Protein AF-A0A3G8JUG0-F1 (afdb_monomer)

Organism: NCBI:txid2420509

Foldseek 3Di:
DDDDPCCPPPPRDDADEQDFDPDPLRFGNHDDDPVCVVPDDSSCGHPVNVVVVCVVPPDPCPCVPVDDDDCVVVVVVCVVVVPDDDDDDPDDDPPPDPPDPDPPPDDDDDDDD

Secondary structure (DSSP, 8-state):
----GGGGSTT---PPTTPBPSSTT-BB-----GGGTTT--GGG-BTTTHHHHHHHH--TTTTTTS-PPP-HHHHHHHHHTT------PPP----------------------

Sequence (113 aa):
MFVDYNQNTRDHTMASAYSVRGNPRGTVSAPIRWSEIDDVGPDDFTIATMPARFADLGDLHAEIDDVAYRLDTLLEWADREDIEVEDEEPASRDTSGEDVVDLDAAEVTDTGR

Mean predicted aligned error: 11.42 Å

Solvent-accessible surface area (backbone atoms only — not comparable to full-atom values): 8002 Å² total; per-residue (Å²): 140,81,87,74,70,69,64,78,45,87,95,53,90,73,87,53,80,70,36,72,42,101,50,100,73,31,33,31,43,65,84,77,58,84,90,44,64,92,80,62,60,72,85,71,28,17,74,83,47,43,63,61,53,38,72,75,67,49,69,88,61,76,63,62,81,77,62,88,82,82,60,63,70,61,50,56,50,39,64,74,68,66,66,80,78,83,84,74,77,76,78,80,78,79,87,85,70,85,79,75,80,76,83,81,85,72,83,83,80,86,78,87,132

Structure (mmCIF, N/CA/C/O backbone):
data_AF-A0A3G8JUG0-F1
#
_entry.id   AF-A0A3G8JUG0-F1
#
loop_
_atom_site.group_PDB
_atom_site.id
_atom_site.type_symbol
_atom_site.label_atom_id
_atom_site.label_alt_id
_atom_site.label_comp_id
_atom_site.label_asym_id
_atom_site.label_entity_id
_atom_site.label_seq_id
_atom_site.pdbx_PDB_ins_code
_atom_site.Cartn_x
_atom_site.Cartn_y
_atom_site.Cartn_z
_atom_site.occupancy
_atom_site.B_iso_or_equiv
_atom_site.auth_seq_id
_atom_site.auth_comp_id
_atom_site.auth_asym_id
_atom_site.auth_atom_id
_atom_site.pdbx_PDB_model_num
ATOM 1 N N . MET A 1 1 ? -3.984 15.546 -8.883 1.00 83.44 1 MET A N 1
ATOM 2 C CA . MET A 1 1 ? -3.355 14.236 -8.626 1.00 83.44 1 MET A CA 1
ATOM 3 C C . MET A 1 1 ? -1.978 14.283 -9.265 1.00 83.44 1 MET A C 1
ATOM 5 O O . MET A 1 1 ? -1.907 14.711 -10.408 1.00 83.44 1 MET A O 1
ATOM 9 N N . PHE A 1 2 ? -0.919 13.968 -8.520 1.00 90.75 2 PHE A N 1
ATOM 10 C CA . PHE A 1 2 ? 0.459 13.910 -9.023 1.00 90.75 2 PHE A CA 1
ATOM 11 C C . PHE A 1 2 ? 0.920 12.455 -8.960 1.00 90.75 2 PHE A C 1
ATOM 13 O O . PHE A 1 2 ? 0.643 11.783 -7.967 1.00 90.75 2 PHE A O 1
ATOM 20 N N . VAL A 1 3 ? 1.565 11.979 -10.021 1.00 91.44 3 VAL A N 1
ATOM 21 C CA . VAL A 1 3 ? 2.189 10.655 -10.061 1.00 91.44 3 VAL A CA 1
ATOM 22 C C . VAL A 1 3 ? 3.674 10.871 -9.803 1.00 91.44 3 VAL A C 1
ATOM 24 O O . VAL A 1 3 ? 4.371 11.422 -10.651 1.00 91.44 3 VAL A O 1
ATOM 27 N N . ASP A 1 4 ? 4.125 10.502 -8.608 1.00 90.75 4 ASP A N 1
ATOM 28 C CA . ASP A 1 4 ? 5.494 10.742 -8.154 1.00 90.75 4 ASP A CA 1
ATOM 29 C C . ASP A 1 4 ? 6.422 9.599 -8.585 1.00 90.75 4 ASP A C 1
ATOM 31 O O . ASP A 1 4 ? 6.557 8.594 -7.887 1.00 90.75 4 ASP A O 1
ATOM 35 N N . TYR A 1 5 ? 7.036 9.733 -9.763 1.00 88.81 5 TYR A N 1
ATOM 36 C CA . TYR A 1 5 ? 7.964 8.731 -10.298 1.00 88.81 5 TYR A CA 1
ATOM 37 C C . TYR A 1 5 ? 9.317 8.716 -9.568 1.00 88.81 5 TYR A C 1
ATOM 39 O O . TYR A 1 5 ? 9.988 7.681 -9.567 1.00 88.81 5 TYR A O 1
ATOM 47 N N . ASN A 1 6 ? 9.683 9.812 -8.890 1.00 88.06 6 ASN A N 1
ATOM 48 C CA . ASN A 1 6 ? 10.938 9.932 -8.142 1.00 88.06 6 ASN A CA 1
ATOM 49 C C . ASN A 1 6 ? 10.979 9.016 -6.910 1.00 88.06 6 ASN A C 1
ATOM 51 O O . ASN A 1 6 ? 12.049 8.773 -6.364 1.00 88.06 6 ASN A O 1
ATOM 55 N N . GLN A 1 7 ? 9.847 8.438 -6.492 1.00 90.31 7 GLN A N 1
ATOM 56 C CA . GLN A 1 7 ? 9.818 7.425 -5.429 1.00 90.31 7 GLN A CA 1
ATOM 57 C C . GLN A 1 7 ? 10.584 6.138 -5.782 1.00 90.31 7 GLN A C 1
ATOM 59 O O . GLN A 1 7 ? 10.904 5.365 -4.883 1.00 90.31 7 GLN A O 1
ATOM 64 N N . ASN A 1 8 ? 10.896 5.905 -7.063 1.00 91.25 8 ASN A N 1
ATOM 65 C CA . ASN A 1 8 ? 11.717 4.769 -7.492 1.00 91.25 8 ASN A CA 1
ATOM 66 C C . ASN A 1 8 ? 13.232 5.036 -7.396 1.00 91.25 8 ASN A C 1
ATO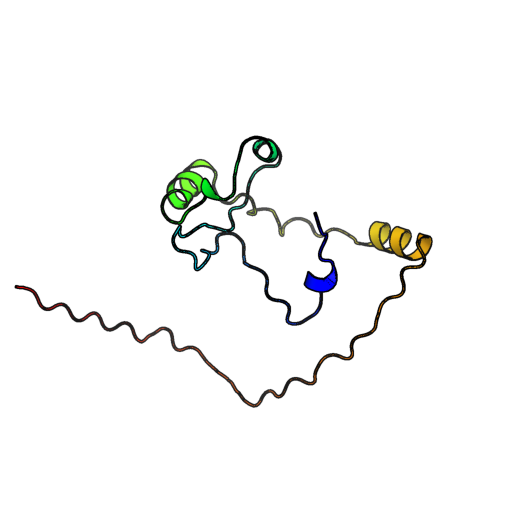M 68 O O . ASN A 1 8 ? 14.023 4.114 -7.604 1.00 91.25 8 ASN A O 1
ATOM 72 N N . THR A 1 9 ? 13.647 6.267 -7.085 1.00 88.00 9 THR A N 1
ATOM 73 C CA . THR A 1 9 ? 15.058 6.620 -6.896 1.00 88.00 9 THR A CA 1
ATOM 74 C C . THR A 1 9 ? 15.579 6.075 -5.565 1.00 88.00 9 THR A C 1
ATOM 76 O O . THR A 1 9 ? 14.836 5.805 -4.617 1.00 88.00 9 THR A O 1
ATOM 79 N N . ARG A 1 10 ? 16.895 5.872 -5.484 1.00 84.81 10 ARG A N 1
ATOM 80 C CA . ARG A 1 10 ? 17.564 5.375 -4.278 1.00 84.81 10 ARG A CA 1
ATOM 81 C C . ARG A 1 10 ? 17.320 6.300 -3.079 1.00 84.81 10 ARG A C 1
ATOM 83 O O . ARG A 1 10 ? 17.236 7.510 -3.225 1.00 84.81 10 ARG A O 1
ATOM 90 N N . ASP A 1 11 ? 17.266 5.707 -1.887 1.00 86.56 11 ASP A N 1
ATOM 91 C CA . ASP A 1 11 ? 17.149 6.399 -0.594 1.00 86.56 11 ASP A CA 1
ATOM 92 C C . ASP A 1 11 ? 15.840 7.210 -0.407 1.00 86.56 11 ASP A C 1
ATOM 94 O O . ASP A 1 11 ? 15.697 7.964 0.558 1.00 86.56 11 ASP A O 1
ATOM 98 N N . HIS A 1 12 ? 14.828 6.981 -1.256 1.00 80.75 12 HIS A N 1
ATOM 99 C CA . HIS A 1 12 ? 13.463 7.463 -1.034 1.00 80.75 12 HIS A CA 1
ATOM 100 C C . HIS A 1 12 ? 12.704 6.599 -0.012 1.00 80.75 12 HIS A C 1
ATOM 102 O O . HIS A 1 12 ? 12.726 5.368 -0.044 1.00 80.75 12 HIS A O 1
ATOM 108 N N . THR A 1 13 ? 12.012 7.259 0.925 1.00 87.19 13 THR A N 1
ATOM 109 C CA . THR A 1 13 ? 11.248 6.587 1.988 1.00 87.19 13 THR A CA 1
ATOM 110 C C . THR A 1 13 ? 9.837 6.248 1.519 1.00 87.19 13 THR A C 1
ATOM 112 O O . THR A 1 13 ? 9.040 7.144 1.248 1.00 87.19 13 THR A O 1
ATOM 115 N N . MET A 1 14 ? 9.484 4.963 1.550 1.00 90.62 14 MET A N 1
ATOM 116 C CA . MET A 1 14 ? 8.117 4.483 1.338 1.00 90.62 14 MET A CA 1
ATOM 117 C C . MET A 1 14 ? 7.585 3.780 2.588 1.00 90.62 14 MET A C 1
ATOM 119 O O . MET A 1 14 ? 8.301 3.036 3.257 1.00 90.62 14 MET A O 1
ATOM 123 N N . ALA A 1 15 ? 6.310 4.010 2.913 1.00 92.50 15 ALA A N 1
ATOM 124 C CA . ALA A 1 15 ? 5.644 3.283 3.989 1.00 92.50 15 ALA A CA 1
ATOM 125 C C . ALA A 1 15 ? 5.413 1.829 3.557 1.00 92.50 15 ALA A C 1
ATOM 127 O O . ALA A 1 15 ? 4.803 1.585 2.516 1.00 92.50 15 ALA A O 1
ATOM 128 N N . SER A 1 16 ? 5.858 0.868 4.365 1.00 95.25 16 SER A N 1
ATOM 129 C CA . SER A 1 16 ? 5.622 -0.549 4.089 1.00 95.25 16 SER A CA 1
ATOM 130 C C . SER A 1 16 ? 4.143 -0.917 4.247 1.00 95.25 16 SER A C 1
ATOM 132 O O . SER A 1 16 ? 3.391 -0.251 4.971 1.00 95.25 16 SER A O 1
ATOM 134 N N . ALA A 1 17 ? 3.714 -1.987 3.574 1.00 96.19 17 ALA A N 1
ATOM 135 C CA . ALA A 1 17 ? 2.390 -2.562 3.784 1.00 96.19 17 ALA A CA 1
ATOM 136 C C . ALA A 1 17 ? 2.188 -2.904 5.269 1.00 96.19 17 ALA A C 1
ATOM 138 O O . ALA A 1 17 ? 3.115 -3.336 5.953 1.00 96.19 17 ALA A O 1
ATOM 139 N N . TYR A 1 18 ? 0.979 -2.661 5.768 1.00 97.44 18 TYR A N 1
ATOM 140 C CA . TYR A 1 18 ? 0.576 -2.833 7.166 1.00 97.44 18 TYR A CA 1
ATOM 141 C C . TYR A 1 18 ? 1.302 -1.937 8.191 1.00 97.44 18 TYR A C 1
ATOM 143 O O . TYR A 1 18 ? 1.016 -2.028 9.385 1.00 97.44 18 TYR A O 1
ATOM 151 N N . SER A 1 19 ? 2.177 -1.015 7.766 1.00 97.81 19 SER A N 1
ATOM 152 C CA . SER A 1 19 ? 2.801 -0.056 8.687 1.00 97.81 19 SER A CA 1
ATOM 153 C C . SER A 1 19 ? 1.801 0.965 9.234 1.00 97.81 19 SER A C 1
ATOM 155 O O . SER A 1 19 ? 0.939 1.486 8.517 1.00 97.81 19 SER A O 1
ATOM 157 N N . VAL A 1 20 ? 1.942 1.285 10.522 1.00 97.62 20 VAL A N 1
ATOM 158 C CA . VAL A 1 20 ? 1.201 2.371 11.172 1.00 97.62 20 VAL A CA 1
ATOM 159 C C . VAL A 1 20 ? 1.842 3.707 10.803 1.00 97.62 20 VAL A C 1
ATOM 161 O O . VAL A 1 20 ? 3.064 3.854 10.789 1.00 97.62 20 VAL A O 1
ATOM 164 N N . ARG A 1 21 ? 1.017 4.716 10.530 1.00 97.44 21 ARG A N 1
ATOM 165 C CA . ARG A 1 21 ? 1.459 6.087 10.274 1.00 97.44 21 ARG A CA 1
ATOM 166 C C . ARG A 1 21 ? 1.448 6.888 11.571 1.00 97.44 21 ARG A C 1
ATOM 168 O O . ARG A 1 21 ? 0.483 6.838 12.329 1.00 97.44 21 ARG A O 1
ATOM 175 N N . GLY A 1 22 ? 2.504 7.673 11.791 1.00 94.88 22 GLY A N 1
ATOM 176 C CA . GLY A 1 22 ? 2.662 8.560 12.949 1.00 94.88 22 GLY A CA 1
ATOM 177 C C . GLY A 1 22 ? 1.744 9.786 12.906 1.00 94.88 22 GLY A C 1
ATOM 178 O O . GLY A 1 22 ? 2.220 10.915 12.852 1.00 94.88 22 GLY A O 1
ATOM 179 N N . ASN A 1 23 ? 0.429 9.574 12.893 1.00 96.31 23 ASN A N 1
ATOM 180 C CA . ASN A 1 23 ? -0.585 10.622 12.987 1.00 96.31 23 ASN A CA 1
ATOM 181 C C . ASN A 1 23 ? -1.545 10.340 14.162 1.00 96.31 23 ASN A C 1
ATOM 183 O O . ASN A 1 23 ? -1.617 9.200 14.624 1.00 96.31 23 ASN A O 1
ATOM 187 N N . PRO A 1 24 ? -2.314 11.338 14.647 1.00 96.50 24 PRO A N 1
ATOM 188 C CA . PRO A 1 24 ? -3.193 11.170 15.814 1.00 96.50 24 PRO A CA 1
ATOM 189 C C . PRO A 1 24 ? -4.275 10.097 15.661 1.00 96.50 24 PRO A C 1
ATOM 191 O O . PRO A 1 24 ? -4.879 9.683 16.645 1.00 96.50 24 PRO A O 1
ATOM 194 N N . ARG A 1 25 ? -4.551 9.676 14.425 1.00 95.56 25 ARG A N 1
ATOM 195 C CA . ARG A 1 25 ? -5.568 8.675 14.102 1.00 95.56 25 ARG A CA 1
ATOM 196 C C . ARG A 1 25 ? -4.999 7.259 14.055 1.00 95.56 25 ARG A C 1
ATOM 198 O O . ARG A 1 25 ? -5.776 6.312 14.009 1.00 95.56 25 ARG A O 1
ATOM 205 N N . GLY A 1 26 ? -3.671 7.112 14.044 1.00 97.44 26 GLY A N 1
ATOM 206 C CA . GLY A 1 26 ? -2.994 5.824 13.930 1.00 97.44 26 GLY A CA 1
ATOM 207 C C . GLY A 1 26 ? -3.402 5.058 12.673 1.00 97.44 26 GLY A C 1
ATOM 208 O O . GLY A 1 26 ? -3.671 3.859 12.761 1.00 97.44 26 GLY A O 1
ATOM 209 N N . THR A 1 27 ? -3.520 5.742 11.526 1.00 98.50 27 THR A N 1
ATOM 210 C CA . THR A 1 27 ? -3.915 5.092 10.262 1.00 98.50 27 THR A CA 1
ATOM 211 C C . THR A 1 27 ? -2.880 4.059 9.824 1.00 98.50 27 THR A C 1
ATOM 213 O O . THR A 1 27 ? -1.690 4.228 10.091 1.00 98.50 27 THR A O 1
ATOM 216 N N . VAL A 1 28 ? -3.304 3.038 9.088 1.00 98.56 28 VAL A N 1
ATOM 217 C CA . VAL A 1 28 ? -2.441 1.958 8.591 1.00 98.56 28 VAL A CA 1
ATOM 218 C C . VAL A 1 28 ? -2.327 2.029 7.068 1.00 98.56 28 VAL A C 1
ATOM 220 O O . VAL A 1 28 ? -3.310 2.301 6.386 1.00 98.56 28 VAL A O 1
ATOM 223 N N . SER A 1 29 ? -1.134 1.764 6.528 1.00 97.94 29 SER A N 1
ATOM 224 C CA . SER A 1 29 ? -0.915 1.531 5.093 1.00 97.94 29 SER A CA 1
ATOM 225 C C . SER A 1 29 ? -1.505 0.169 4.703 1.00 97.94 29 SER A C 1
ATOM 227 O O . SER A 1 29 ? -0.793 -0.831 4.634 1.00 97.94 29 SER A O 1
ATOM 229 N N . ALA A 1 30 ? -2.831 0.094 4.588 1.00 97.94 30 ALA A N 1
ATOM 230 C CA . ALA A 1 30 ? -3.555 -1.164 4.457 1.00 97.94 30 ALA A CA 1
ATOM 231 C C . ALA A 1 30 ? -3.684 -1.609 2.991 1.00 97.94 30 ALA A C 1
ATOM 233 O O . ALA A 1 30 ? -4.257 -0.872 2.186 1.00 97.94 30 ALA A O 1
ATOM 234 N N . PRO A 1 31 ? -3.228 -2.825 2.640 1.00 97.75 31 PRO A N 1
ATOM 235 C CA . PRO A 1 31 ? -3.609 -3.466 1.389 1.00 97.75 31 PRO A CA 1
ATOM 236 C C . PRO A 1 31 ? -5.129 -3.648 1.285 1.00 97.75 31 PRO A C 1
ATOM 238 O O . PRO A 1 31 ? -5.812 -3.986 2.261 1.00 97.75 31 PRO A O 1
ATOM 241 N N . ILE A 1 32 ? -5.653 -3.451 0.077 1.00 97.88 32 ILE A N 1
ATOM 242 C CA . ILE A 1 32 ? -7.072 -3.609 -0.256 1.00 97.88 32 ILE A CA 1
ATOM 243 C C . ILE A 1 32 ? -7.229 -4.420 -1.540 1.00 97.88 32 ILE A C 1
ATOM 245 O O . ILE A 1 32 ? -6.312 -4.510 -2.356 1.00 97.88 32 ILE A O 1
ATOM 249 N N . ARG A 1 33 ? -8.410 -4.999 -1.739 1.00 97.38 33 ARG A N 1
ATOM 250 C CA . ARG A 1 33 ? -8.793 -5.614 -3.010 1.00 97.38 33 ARG A CA 1
ATOM 251 C C . ARG A 1 33 ? -9.142 -4.526 -4.019 1.00 97.38 33 ARG A C 1
ATOM 253 O O . ARG A 1 33 ? -9.722 -3.504 -3.666 1.00 97.38 33 ARG A O 1
ATOM 260 N N . TRP A 1 34 ? -8.912 -4.806 -5.300 1.00 97.12 34 TRP A N 1
ATOM 261 C CA . TRP A 1 34 ? -9.331 -3.927 -6.400 1.00 97.12 34 TRP A CA 1
ATOM 262 C C . TRP A 1 34 ? -10.824 -3.578 -6.363 1.00 97.12 34 TRP A C 1
ATOM 264 O O . TRP A 1 34 ? -11.200 -2.462 -6.700 1.00 97.12 34 TRP A O 1
ATOM 274 N N . SER A 1 35 ? -11.669 -4.508 -5.913 1.00 97.94 35 SER A N 1
ATOM 275 C CA . SER A 1 35 ? -13.115 -4.299 -5.795 1.00 97.94 35 SER A CA 1
ATOM 276 C C . SER A 1 35 ? -13.529 -3.329 -4.685 1.00 97.94 35 SER A C 1
ATOM 278 O O . SER A 1 35 ? -14.695 -2.975 -4.635 1.00 97.94 35 SER A O 1
ATOM 280 N N . GLU A 1 36 ? -12.629 -2.963 -3.769 1.00 97.62 36 GLU A N 1
ATOM 281 C CA . GLU A 1 36 ? -12.934 -2.082 -2.631 1.00 97.62 36 GLU A CA 1
ATOM 282 C C . GLU A 1 36 ? -12.617 -0.605 -2.926 1.00 97.62 36 GLU A C 1
ATOM 284 O O . GLU A 1 36 ? -12.975 0.255 -2.130 1.00 97.62 36 GLU A O 1
ATOM 289 N N . ILE A 1 37 ? -11.946 -0.296 -4.046 1.00 96.69 37 ILE A N 1
ATOM 290 C CA . ILE A 1 37 ? -11.371 1.035 -4.325 1.00 96.69 37 ILE A CA 1
ATOM 291 C C . ILE A 1 37 ? -12.397 2.168 -4.255 1.00 96.69 37 ILE A C 1
ATOM 293 O O . ILE A 1 37 ? -12.079 3.230 -3.725 1.00 96.69 37 ILE A O 1
ATOM 297 N N . ASP A 1 38 ? -13.602 1.954 -4.777 1.00 97.94 38 ASP A N 1
ATOM 298 C CA . ASP A 1 38 ? -14.631 2.997 -4.838 1.00 97.94 38 ASP A CA 1
ATOM 299 C C . ASP A 1 38 ? -15.349 3.211 -3.491 1.00 97.94 38 ASP A C 1
ATOM 301 O O . ASP A 1 38 ? -16.029 4.223 -3.308 1.00 97.94 38 ASP A O 1
ATOM 305 N N . ASP A 1 39 ? -15.189 2.278 -2.548 1.00 97.88 39 ASP A N 1
ATOM 306 C CA . ASP A 1 39 ? -15.989 2.197 -1.324 1.00 97.88 39 ASP A CA 1
ATOM 307 C C . ASP A 1 39 ? -15.218 2.579 -0.052 1.00 97.88 39 ASP A C 1
ATOM 309 O O . ASP A 1 39 ? -15.841 2.867 0.972 1.00 97.88 39 ASP A O 1
ATOM 313 N N . VAL A 1 40 ? -13.880 2.570 -0.085 1.00 97.69 40 VAL A N 1
ATOM 314 C CA . VAL A 1 40 ? -13.043 2.738 1.115 1.00 97.69 40 VAL A CA 1
ATOM 315 C C . VAL A 1 40 ? -12.267 4.050 1.127 1.00 97.69 40 VAL A C 1
ATOM 317 O O . VAL A 1 40 ? -11.797 4.549 0.104 1.00 97.69 40 VAL A O 1
ATOM 320 N N . GLY A 1 41 ? -12.075 4.592 2.326 1.00 97.19 41 GLY A N 1
ATOM 321 C CA . GLY A 1 41 ? -11.189 5.713 2.600 1.00 97.19 41 GLY A CA 1
ATOM 322 C C . GLY A 1 41 ? -9.990 5.306 3.467 1.00 97.19 41 GLY A C 1
ATOM 323 O O . GLY A 1 41 ? -10.058 4.333 4.218 1.00 97.19 41 GLY A O 1
ATOM 324 N N . PRO A 1 42 ? -8.889 6.084 3.460 1.00 95.38 42 PRO A N 1
ATOM 325 C CA . PRO A 1 42 ? -7.727 5.822 4.324 1.00 95.38 42 PRO A CA 1
ATOM 326 C C . PRO A 1 42 ? -8.067 5.750 5.821 1.00 95.38 42 PRO A C 1
ATOM 328 O O . PRO A 1 42 ? -7.380 5.104 6.606 1.00 95.38 42 PRO A O 1
ATOM 331 N N . ASP A 1 43 ? -9.137 6.435 6.204 1.00 96.62 43 ASP A N 1
ATOM 332 C CA . ASP A 1 43 ? -9.617 6.579 7.570 1.00 96.62 43 ASP A CA 1
ATOM 333 C C . ASP A 1 43 ? -10.299 5.330 8.137 1.00 96.62 43 ASP A C 1
ATOM 335 O O . ASP A 1 43 ? -10.436 5.219 9.358 1.00 96.62 43 ASP A O 1
ATOM 339 N N . ASP A 1 44 ? -10.690 4.397 7.270 1.00 97.88 44 ASP A N 1
ATOM 340 C CA . ASP A 1 44 ? -11.284 3.116 7.658 1.00 97.88 44 ASP A CA 1
ATOM 341 C C . ASP A 1 44 ? -10.222 2.152 8.217 1.00 97.88 44 ASP A C 1
ATOM 343 O O . ASP A 1 44 ? -10.526 1.200 8.947 1.00 97.88 44 ASP A O 1
ATOM 347 N N . PHE A 1 45 ? -8.947 2.425 7.925 1.00 98.38 45 PHE A N 1
ATOM 348 C CA . PHE A 1 45 ? -7.815 1.574 8.265 1.00 98.38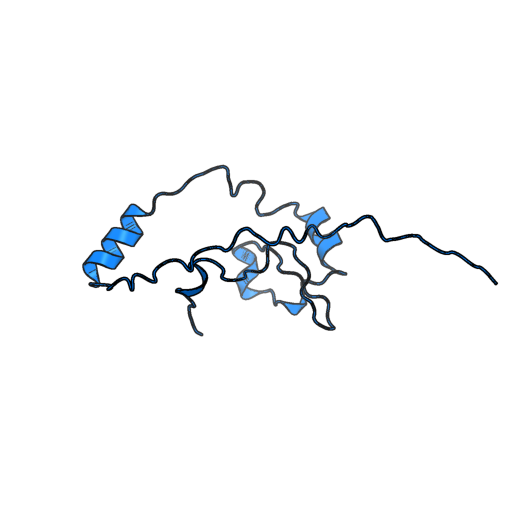 45 PHE A CA 1
ATOM 349 C C . PHE A 1 45 ? -6.955 2.219 9.346 1.00 98.38 45 PHE A C 1
ATOM 351 O O . PHE A 1 45 ? -6.164 3.129 9.103 1.00 98.38 45 PHE A O 1
ATOM 358 N N . THR A 1 46 ? -7.086 1.715 10.568 1.00 98.56 46 THR A N 1
ATOM 359 C CA . THR A 1 46 ? -6.366 2.198 11.748 1.00 98.56 46 THR A CA 1
ATOM 360 C C . THR A 1 46 ? -5.798 1.030 12.536 1.00 98.56 46 THR A C 1
ATOM 362 O O . THR A 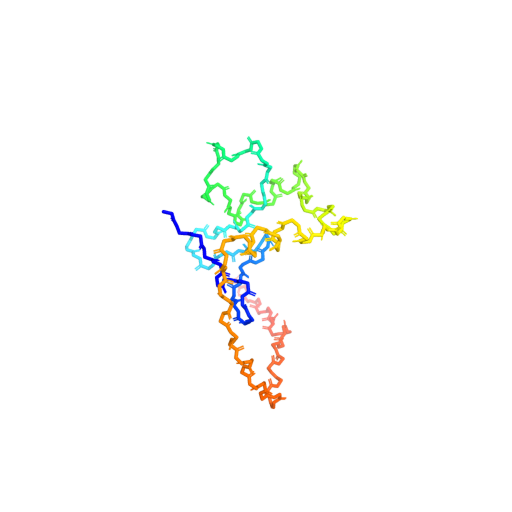1 46 ? -6.222 -0.113 12.364 1.00 98.56 46 THR A O 1
ATOM 365 N N . ILE A 1 47 ? -4.883 1.313 13.463 1.00 98.06 47 ILE A N 1
ATOM 366 C CA . ILE A 1 47 ? -4.357 0.308 14.395 1.00 98.06 47 ILE A CA 1
ATOM 367 C C . ILE A 1 47 ? -5.472 -0.439 15.155 1.00 98.06 47 ILE A C 1
ATOM 369 O O . ILE A 1 47 ? -5.298 -1.599 15.515 1.00 98.06 47 ILE A O 1
ATOM 373 N N .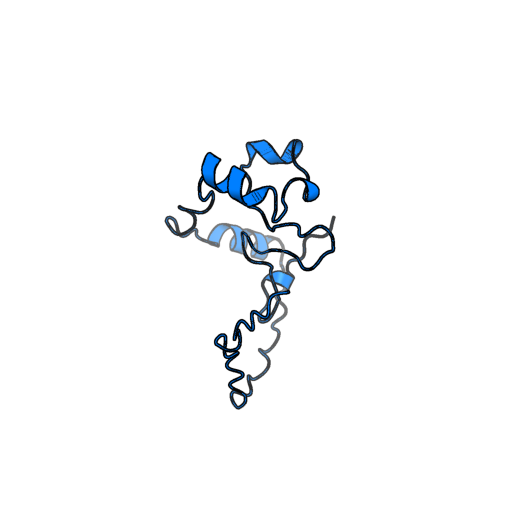 ALA A 1 48 ? -6.634 0.195 15.357 1.00 98.25 48 ALA A N 1
ATOM 374 C CA . ALA A 1 48 ? -7.783 -0.410 16.024 1.00 98.25 48 ALA A CA 1
ATOM 375 C C . ALA A 1 48 ? -8.630 -1.308 15.102 1.00 98.25 48 ALA A C 1
ATOM 377 O O . ALA A 1 48 ? -9.207 -2.284 15.575 1.00 98.25 48 ALA A O 1
ATOM 378 N N . THR A 1 49 ? -8.725 -0.995 13.805 1.00 98.44 49 THR A N 1
ATOM 379 C CA . THR A 1 49 ? -9.589 -1.723 12.853 1.00 98.44 49 THR A CA 1
ATOM 380 C C . THR A 1 49 ? -8.844 -2.815 12.085 1.00 98.44 49 THR A C 1
ATOM 382 O O . THR A 1 49 ? -9.438 -3.826 11.708 1.00 98.44 49 THR A O 1
ATOM 385 N N . MET A 1 50 ? -7.534 -2.653 11.887 1.00 98.38 50 MET A N 1
ATOM 386 C CA . MET A 1 50 ? -6.727 -3.543 11.054 1.00 98.38 50 MET A CA 1
ATOM 387 C C . MET A 1 50 ? -6.640 -4.998 11.558 1.00 98.38 50 MET A C 1
ATOM 389 O O . MET A 1 50 ? -6.725 -5.894 10.718 1.00 98.38 50 MET A O 1
ATOM 393 N N . PRO A 1 51 ? -6.533 -5.290 12.873 1.00 98.31 51 PRO A N 1
ATOM 394 C CA . PRO A 1 51 ? -6.452 -6.674 13.348 1.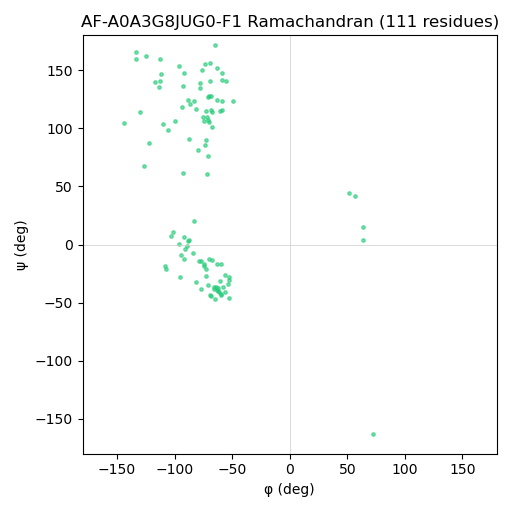00 98.31 51 PRO A CA 1
ATOM 395 C C . PRO A 1 51 ? -7.670 -7.528 12.971 1.00 98.31 51 PRO A C 1
ATOM 397 O O . PRO A 1 51 ? -7.505 -8.664 12.535 1.00 98.31 51 PRO A O 1
ATOM 400 N N . ALA A 1 52 ? -8.884 -6.977 13.089 1.00 98.50 52 ALA A N 1
ATOM 401 C CA . ALA A 1 52 ? -10.111 -7.686 12.719 1.00 98.50 52 ALA A CA 1
ATOM 402 C C . ALA A 1 52 ? -10.147 -7.972 11.213 1.00 98.50 52 ALA A C 1
ATOM 404 O O . ALA A 1 52 ? -10.351 -9.106 10.794 1.00 98.50 52 ALA A O 1
ATOM 405 N N . ARG A 1 53 ? -9.830 -6.963 10.395 1.00 97.94 53 ARG A N 1
ATOM 406 C CA . ARG A 1 53 ? -9.776 -7.118 8.939 1.00 97.94 53 ARG A CA 1
ATOM 407 C C . ARG A 1 53 ? -8.726 -8.141 8.496 1.00 97.94 53 ARG A C 1
ATOM 409 O O . ARG A 1 53 ? -8.999 -8.918 7.587 1.00 97.94 53 ARG A O 1
ATOM 416 N N . PHE A 1 54 ? -7.547 -8.164 9.120 1.00 98.06 54 PHE A N 1
ATOM 417 C CA . PHE A 1 54 ? -6.527 -9.170 8.810 1.00 98.06 54 PHE A CA 1
ATOM 418 C C . PHE A 1 54 ? -6.987 -10.581 9.200 1.00 98.06 54 PHE A C 1
ATOM 420 O O . PHE A 1 54 ? -6.747 -11.523 8.454 1.00 98.06 54 PHE A O 1
ATOM 427 N N . ALA A 1 55 ? -7.690 -10.739 10.325 1.00 98.38 55 ALA A N 1
ATOM 428 C CA . ALA A 1 55 ? -8.269 -12.028 10.706 1.00 98.38 55 ALA A CA 1
ATOM 429 C C . ALA A 1 55 ? -9.337 -12.513 9.707 1.00 98.38 55 ALA A C 1
ATOM 431 O O . ALA A 1 55 ? -9.405 -13.707 9.422 1.00 98.38 55 ALA A O 1
ATOM 432 N N . ASP A 1 56 ? -10.134 -11.594 9.155 1.00 98.00 56 ASP A N 1
ATOM 433 C CA . ASP A 1 56 ? -11.206 -11.916 8.208 1.00 98.00 56 ASP A CA 1
ATOM 434 C C . ASP A 1 56 ? -10.692 -12.218 6.790 1.00 98.00 56 ASP A C 1
ATOM 436 O O . ASP A 1 56 ? -11.240 -13.079 6.099 1.00 98.00 56 ASP A O 1
ATOM 440 N N . LEU A 1 57 ? -9.672 -11.488 6.325 1.00 97.50 57 LEU A N 1
ATOM 441 C CA . LEU A 1 57 ? -9.212 -11.535 4.930 1.00 97.50 57 LEU A CA 1
ATOM 442 C C . LEU A 1 57 ? -7.875 -12.254 4.730 1.00 97.50 57 LEU A C 1
ATOM 444 O O . LEU A 1 57 ? -7.595 -12.684 3.612 1.00 97.50 57 LEU A O 1
ATOM 448 N N . GLY A 1 58 ? -7.063 -12.371 5.780 1.00 97.75 58 GLY A N 1
ATOM 449 C CA . GLY A 1 58 ? -5.664 -12.772 5.688 1.00 97.75 58 GLY A CA 1
ATOM 450 C C . GLY A 1 58 ? -4.763 -11.686 5.091 1.00 97.75 58 GLY A C 1
ATOM 451 O O . GLY A 1 58 ? -5.122 -10.506 5.015 1.00 97.75 58 GLY A O 1
ATOM 452 N N . ASP A 1 59 ? -3.573 -12.108 4.669 1.00 97.50 59 ASP A N 1
ATOM 453 C CA . ASP A 1 59 ? -2.632 -11.264 3.937 1.00 97.50 59 ASP A CA 1
ATOM 454 C C . ASP A 1 59 ? -3.022 -11.205 2.454 1.00 97.50 59 ASP A C 1
ATOM 456 O O . ASP A 1 59 ? -3.006 -12.214 1.750 1.00 97.50 59 ASP A O 1
ATOM 460 N N . LEU A 1 60 ? -3.373 -10.011 1.975 1.00 97.44 60 LEU A N 1
ATOM 461 C CA . LEU A 1 60 ? -3.755 -9.800 0.576 1.00 97.44 60 LEU A CA 1
ATOM 462 C C . LEU A 1 60 ? -2.548 -9.770 -0.369 1.00 97.44 60 LEU A C 1
ATOM 464 O O . LEU A 1 60 ? -2.732 -9.850 -1.580 1.00 97.44 60 LEU A O 1
ATOM 468 N N . HIS A 1 61 ? -1.335 -9.646 0.165 1.00 95.62 61 HIS A N 1
ATOM 469 C CA . HIS A 1 61 ? -0.087 -9.707 -0.587 1.00 95.62 61 HIS A CA 1
ATOM 470 C C . HIS A 1 61 ? 0.616 -11.066 -0.451 1.00 95.62 61 HIS A C 1
ATOM 472 O O . HIS A 1 61 ? 1.746 -11.187 -0.907 1.00 95.62 61 HIS A O 1
ATOM 478 N N . ALA A 1 62 ? -0.030 -12.097 0.110 1.00 96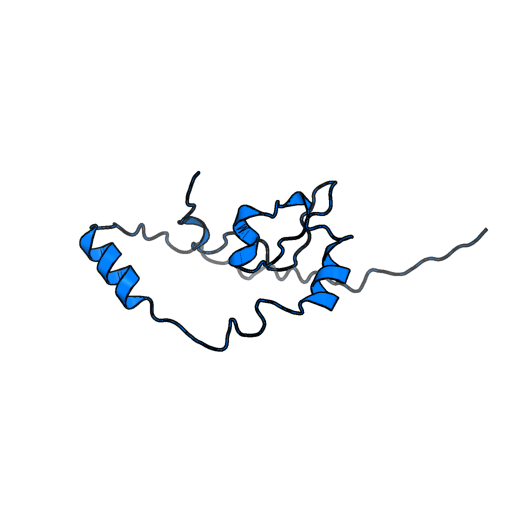.81 62 ALA A N 1
ATOM 479 C CA . ALA A 1 62 ? 0.601 -13.400 0.355 1.00 96.81 62 ALA A CA 1
ATOM 480 C C . ALA A 1 62 ? 1.269 -14.027 -0.888 1.00 96.81 62 ALA A C 1
ATOM 482 O O . ALA A 1 62 ? 2.259 -14.738 -0.752 1.00 96.81 62 ALA A O 1
ATOM 483 N N . GLU A 1 63 ? 0.737 -13.749 -2.080 1.00 96.56 63 GLU A N 1
ATOM 484 C CA . GLU A 1 63 ? 1.204 -14.289 -3.367 1.00 96.56 63 GLU A CA 1
ATOM 485 C C . GLU A 1 63 ? 2.028 -13.266 -4.180 1.00 96.56 63 GLU A C 1
ATOM 487 O O . GLU A 1 63 ? 2.340 -13.501 -5.347 1.00 96.56 63 GLU A O 1
ATOM 492 N N . ILE A 1 64 ? 2.366 -12.096 -3.614 1.00 95.44 64 ILE A N 1
ATOM 493 C CA . ILE A 1 64 ? 3.004 -10.997 -4.368 1.00 95.44 64 ILE A CA 1
ATOM 494 C C . ILE A 1 64 ? 4.362 -11.396 -4.963 1.00 95.44 64 ILE A C 1
ATOM 496 O O . ILE A 1 64 ? 4.719 -10.933 -6.045 1.00 95.44 64 ILE A O 1
ATOM 500 N N . ASP A 1 65 ? 5.080 -12.289 -4.282 1.00 96.31 65 ASP A N 1
ATOM 501 C CA . ASP A 1 65 ? 6.412 -12.752 -4.672 1.00 96.31 65 ASP A CA 1
ATOM 502 C C . ASP A 1 65 ? 6.380 -14.005 -5.570 1.00 96.31 65 ASP A C 1
ATOM 504 O O . ASP A 1 65 ? 7.424 -14.441 -6.061 1.00 96.31 65 ASP A O 1
ATOM 508 N N . ASP A 1 66 ? 5.202 -14.582 -5.830 1.00 97.94 66 ASP A N 1
ATOM 509 C CA . ASP A 1 66 ? 5.076 -15.844 -6.571 1.00 97.94 66 ASP A CA 1
ATOM 510 C C . ASP A 1 66 ? 5.367 -15.683 -8.069 1.00 97.94 66 ASP A C 1
ATOM 512 O O . ASP A 1 66 ? 5.783 -16.632 -8.744 1.00 97.94 66 ASP A O 1
ATOM 516 N N . VAL A 1 67 ? 5.148 -14.482 -8.614 1.00 97.25 67 VAL A N 1
ATOM 517 C CA . VAL A 1 67 ? 5.307 -14.197 -10.043 1.00 97.25 67 VAL A CA 1
ATOM 518 C C . VAL A 1 67 ? 6.169 -12.959 -10.251 1.00 97.25 67 VAL A C 1
ATOM 520 O O . VAL A 1 67 ? 5.760 -11.833 -9.981 1.00 97.25 67 VAL A O 1
ATOM 523 N N . ALA A 1 68 ? 7.348 -13.159 -10.841 1.00 96.88 68 ALA A N 1
ATOM 524 C CA . ALA A 1 68 ? 8.179 -12.065 -11.325 1.00 96.88 68 ALA A CA 1
ATOM 525 C C . ALA A 1 68 ? 7.717 -11.609 -12.720 1.00 96.88 68 ALA A C 1
ATOM 527 O O . ALA A 1 68 ? 7.699 -12.395 -13.671 1.00 96.88 68 ALA A O 1
ATOM 528 N N . TYR A 1 69 ? 7.387 -10.325 -12.856 1.00 96.12 69 TYR A N 1
ATOM 529 C CA . TYR A 1 69 ? 6.978 -9.723 -14.126 1.00 96.12 69 TYR A CA 1
ATOM 530 C C . TYR A 1 69 ? 8.146 -9.034 -14.838 1.00 96.12 69 TYR A C 1
ATOM 532 O O . TYR A 1 69 ? 9.123 -8.599 -14.229 1.00 96.12 69 TYR A O 1
ATOM 540 N N . ARG A 1 70 ? 8.043 -8.945 -16.164 1.00 97.19 70 ARG A N 1
ATOM 541 C CA . ARG A 1 70 ? 9.022 -8.286 -17.031 1.00 97.19 70 ARG A CA 1
ATOM 542 C C . ARG A 1 70 ? 8.655 -6.820 -17.266 1.00 97.19 70 ARG A C 1
ATOM 544 O O . ARG A 1 70 ? 7.478 -6.492 -17.368 1.00 97.19 70 ARG A O 1
ATOM 551 N N . LEU A 1 71 ? 9.667 -5.967 -17.427 1.00 96.44 71 LEU A N 1
ATOM 552 C CA . LEU A 1 71 ? 9.495 -4.532 -17.697 1.00 96.44 71 LEU A CA 1
ATOM 553 C C . LEU A 1 71 ? 9.566 -4.171 -19.191 1.00 96.44 71 LEU A C 1
ATOM 555 O O . LEU A 1 71 ? 9.436 -2.998 -19.520 1.00 96.44 71 LEU A O 1
ATOM 559 N N . ASP A 1 72 ? 9.754 -5.146 -20.090 1.00 97.06 72 ASP A N 1
ATOM 560 C CA . ASP A 1 72 ? 10.047 -4.907 -21.515 1.00 97.06 72 ASP A CA 1
ATOM 561 C C . ASP A 1 72 ? 9.015 -3.968 -22.176 1.00 97.06 72 ASP A C 1
ATOM 563 O O . ASP A 1 72 ? 9.386 -2.979 -22.798 1.00 97.06 72 ASP A O 1
ATOM 567 N N . THR A 1 73 ? 7.716 -4.187 -21.940 1.00 96.25 73 THR A N 1
ATOM 568 C CA . THR A 1 73 ? 6.646 -3.316 -22.463 1.00 96.25 73 THR A CA 1
ATOM 569 C C . THR A 1 73 ? 6.723 -1.879 -21.939 1.00 96.25 73 THR A C 1
ATOM 571 O O . THR A 1 73 ? 6.431 -0.944 -22.679 1.00 96.25 73 THR A O 1
ATOM 574 N N . LEU A 1 74 ? 7.105 -1.682 -20.672 1.00 94.19 74 LEU A N 1
ATOM 575 C CA . LEU A 1 74 ? 7.233 -0.339 -20.098 1.00 94.19 74 LEU A CA 1
ATOM 576 C C . LEU A 1 74 ? 8.443 0.402 -20.683 1.00 94.19 74 LEU A C 1
ATOM 578 O O . LEU A 1 74 ? 8.360 1.605 -20.913 1.00 94.19 74 LEU A O 1
ATOM 582 N N . LEU A 1 75 ? 9.530 -0.320 -20.974 1.00 93.56 75 LEU A N 1
ATOM 583 C CA . LEU A 1 75 ? 10.725 0.227 -21.623 1.00 93.56 75 LEU A CA 1
ATOM 584 C C . LEU A 1 75 ? 10.447 0.610 -23.084 1.00 93.56 75 LEU A C 1
ATOM 586 O O . LEU A 1 75 ? 10.775 1.716 -23.492 1.00 93.56 75 LEU A O 1
ATOM 590 N N . GLU A 1 76 ? 9.746 -0.240 -23.841 1.00 95.06 76 GLU A N 1
ATOM 591 C CA . GLU A 1 76 ? 9.318 0.078 -25.214 1.00 95.06 76 GLU A CA 1
ATOM 592 C C . GLU A 1 76 ? 8.452 1.345 -25.277 1.00 95.06 76 GLU A C 1
ATOM 594 O O . GLU A 1 76 ? 8.521 2.118 -26.236 1.00 95.06 76 GLU A O 1
ATOM 599 N N . TRP A 1 77 ? 7.602 1.561 -24.269 1.00 95.31 77 TRP A N 1
ATOM 600 C CA . TRP A 1 77 ? 6.818 2.789 -24.172 1.00 95.31 77 TRP A CA 1
ATOM 601 C C . TRP A 1 77 ? 7.699 3.993 -23.856 1.00 95.31 77 TRP A C 1
ATOM 603 O O . TRP A 1 77 ? 7.520 5.021 -24.498 1.00 95.31 77 TRP A O 1
ATOM 613 N N . ALA A 1 78 ? 8.655 3.873 -22.932 1.00 91.44 78 ALA A N 1
ATOM 614 C CA . ALA A 1 78 ? 9.586 4.956 -22.618 1.00 91.44 78 ALA A CA 1
ATOM 615 C C . ALA A 1 78 ? 10.415 5.382 -23.843 1.00 91.44 78 ALA A C 1
ATOM 617 O O . ALA A 1 78 ? 10.499 6.576 -24.124 1.00 91.44 78 ALA A O 1
ATOM 618 N N . ASP A 1 79 ? 10.924 4.420 -24.621 1.00 92.62 79 ASP A N 1
ATOM 619 C CA . ASP A 1 79 ? 11.680 4.676 -25.855 1.00 92.62 79 ASP A CA 1
ATOM 620 C C . ASP A 1 79 ? 10.831 5.402 -26.909 1.00 92.62 79 ASP A C 1
ATOM 622 O O . ASP A 1 79 ? 11.310 6.295 -27.607 1.00 92.62 79 ASP A O 1
ATOM 626 N N . ARG A 1 80 ? 9.547 5.035 -27.042 1.00 94.44 80 ARG A N 1
ATOM 627 C CA . ARG A 1 80 ? 8.632 5.696 -27.988 1.00 94.44 80 ARG A CA 1
ATOM 628 C C . ARG A 1 80 ? 8.374 7.154 -27.615 1.00 94.44 80 ARG A C 1
ATOM 630 O O . ARG A 1 80 ? 8.192 7.977 -28.510 1.00 94.44 80 ARG A O 1
ATOM 637 N N . GLU A 1 81 ? 8.292 7.437 -26.321 1.00 91.94 81 GLU A N 1
ATOM 638 C CA . GLU A 1 81 ? 8.019 8.775 -25.792 1.00 91.94 81 GLU A CA 1
ATOM 639 C C . GLU A 1 81 ? 9.305 9.606 -25.590 1.00 91.94 81 GLU A C 1
ATOM 641 O O . GLU A 1 81 ? 9.208 10.737 -25.121 1.00 91.94 81 GLU A O 1
ATOM 646 N N . ASP A 1 82 ? 10.479 9.074 -25.965 1.00 86.50 82 ASP A N 1
ATOM 647 C CA . ASP A 1 82 ? 11.797 9.728 -25.866 1.00 86.50 82 ASP A CA 1
ATOM 648 C C . ASP A 1 82 ? 12.077 10.285 -24.455 1.00 86.50 82 ASP A C 1
ATOM 650 O O . ASP A 1 82 ? 12.500 11.427 -24.273 1.00 86.50 82 ASP A O 1
ATOM 654 N N . ILE A 1 83 ? 11.761 9.487 -23.425 1.00 82.44 83 ILE A N 1
ATOM 655 C CA . ILE A 1 83 ? 11.954 9.889 -22.026 1.00 82.44 83 ILE A CA 1
ATOM 656 C C . ILE A 1 83 ? 13.453 9.891 -21.707 1.00 82.44 83 ILE A C 1
ATOM 658 O O . ILE A 1 83 ? 14.072 8.834 -21.580 1.00 82.44 83 ILE A O 1
ATOM 662 N N . GLU A 1 84 ? 14.028 11.080 -21.525 1.00 74.56 84 GLU A N 1
ATOM 663 C CA . GLU A 1 84 ? 15.394 11.238 -21.025 1.00 74.56 84 GLU A CA 1
ATOM 664 C C . GLU A 1 84 ? 15.475 10.800 -19.553 1.00 74.56 84 GLU A C 1
ATOM 666 O O . GLU A 1 84 ? 14.692 11.244 -18.710 1.00 74.56 84 GLU A O 1
ATOM 671 N N . VAL A 1 85 ? 16.424 9.916 -19.238 1.00 68.94 85 VAL A N 1
ATOM 672 C CA . VAL A 1 85 ? 16.696 9.482 -17.863 1.00 68.94 85 VAL A CA 1
ATOM 673 C C . VAL A 1 85 ? 17.797 10.372 -17.296 1.00 68.94 85 VAL A C 1
ATOM 675 O O . VAL A 1 85 ? 18.905 10.407 -17.829 1.00 68.94 85 VAL A O 1
ATOM 678 N N . GLU A 1 86 ? 17.501 11.107 -16.228 1.00 66.31 86 GLU A N 1
ATOM 679 C CA . GLU A 1 86 ? 18.516 11.870 -15.502 1.00 66.31 86 GLU A CA 1
ATOM 680 C C . GLU A 1 86 ? 19.358 10.898 -14.655 1.00 66.31 86 GLU A C 1
ATOM 682 O O . GLU A 1 86 ? 18.873 10.319 -13.682 1.00 66.31 86 GLU A O 1
ATOM 687 N N . ASP A 1 87 ? 20.621 10.688 -15.038 1.00 58.66 87 ASP A N 1
ATOM 688 C CA . ASP A 1 87 ? 21.578 9.893 -14.263 1.00 58.66 87 ASP A CA 1
ATOM 689 C C . ASP A 1 87 ? 22.012 10.675 -13.009 1.00 58.66 87 ASP A C 1
ATOM 691 O O . ASP A 1 87 ? 22.994 11.422 -13.025 1.00 58.66 87 ASP A O 1
ATOM 695 N N . GLU A 1 88 ? 21.297 10.515 -11.894 1.00 60.84 88 GLU A N 1
ATOM 696 C CA . GLU A 1 88 ? 21.819 10.953 -10.598 1.00 60.84 88 GLU A CA 1
ATOM 697 C C . GLU A 1 88 ? 22.941 10.002 -10.142 1.00 60.84 88 GLU A C 1
ATOM 699 O O . GLU A 1 88 ? 22.723 8.816 -9.875 1.00 60.84 88 GLU A O 1
ATOM 704 N N . GLU A 1 89 ? 24.171 10.521 -10.050 1.00 55.50 89 GLU A N 1
ATOM 705 C CA . GLU A 1 89 ? 25.315 9.784 -9.506 1.00 55.50 89 GLU A CA 1
ATOM 706 C C . GLU A 1 89 ? 24.990 9.358 -8.058 1.00 55.50 89 GLU A C 1
ATOM 708 O O . GLU A 1 89 ? 24.660 10.216 -7.231 1.00 55.50 89 GLU A O 1
ATOM 713 N N . PRO A 1 90 ? 25.051 8.059 -7.700 1.00 56.22 90 PRO A N 1
ATOM 714 C CA . PRO A 1 90 ? 24.662 7.630 -6.366 1.00 56.22 90 PRO A CA 1
ATOM 715 C C . PRO A 1 90 ? 25.592 8.267 -5.334 1.00 56.22 90 PRO A C 1
ATOM 717 O O . PRO A 1 90 ? 26.808 8.072 -5.390 1.00 56.22 90 PRO A O 1
ATOM 720 N N . ALA A 1 91 ? 25.018 8.986 -4.364 1.00 57.66 91 ALA A N 1
ATOM 721 C CA . ALA A 1 91 ? 25.770 9.547 -3.249 1.00 57.66 91 ALA A CA 1
ATOM 722 C C . ALA A 1 91 ? 26.663 8.458 -2.626 1.00 57.66 91 ALA A C 1
ATOM 724 O O . ALA A 1 91 ? 26.189 7.383 -2.240 1.00 57.66 91 ALA A O 1
ATOM 725 N N . SER A 1 92 ? 27.974 8.708 -2.568 1.00 49.72 92 SER A N 1
ATOM 726 C CA . SER A 1 92 ? 28.936 7.766 -1.999 1.00 49.72 92 SER A CA 1
ATOM 727 C C . SER A 1 92 ? 28.556 7.478 -0.546 1.00 49.72 92 SER A C 1
ATOM 729 O O . SER A 1 92 ? 28.582 8.383 0.289 1.00 49.72 92 SER A O 1
ATOM 731 N N . ARG A 1 93 ? 28.195 6.230 -0.229 1.00 55.72 93 ARG A N 1
ATOM 732 C CA . ARG A 1 93 ? 27.905 5.829 1.152 1.00 55.72 93 ARG A CA 1
ATOM 733 C C . ARG A 1 93 ? 29.187 5.862 1.975 1.00 55.72 93 ARG A C 1
ATOM 735 O O . ARG A 1 93 ? 30.096 5.073 1.729 1.00 55.72 93 ARG A O 1
ATOM 742 N N . ASP A 1 94 ? 29.226 6.744 2.967 1.00 49.38 94 ASP A N 1
ATOM 743 C CA . ASP A 1 94 ? 30.152 6.635 4.088 1.00 49.38 94 ASP A CA 1
ATOM 744 C C . ASP A 1 94 ? 29.647 5.514 5.008 1.00 49.38 94 ASP A C 1
ATOM 746 O O . ASP A 1 94 ? 28.619 5.639 5.669 1.00 49.38 94 ASP A O 1
ATOM 750 N N . THR A 1 95 ? 30.325 4.368 4.991 1.00 47.22 95 THR A N 1
ATOM 751 C CA . THR A 1 95 ? 29.964 3.171 5.768 1.00 47.22 95 THR A CA 1
ATOM 752 C C . THR A 1 95 ? 30.486 3.214 7.210 1.00 47.22 95 THR A C 1
ATOM 754 O O . THR A 1 95 ? 30.643 2.163 7.823 1.00 47.22 95 THR A O 1
ATOM 757 N N . SER A 1 96 ? 30.820 4.388 7.754 1.00 47.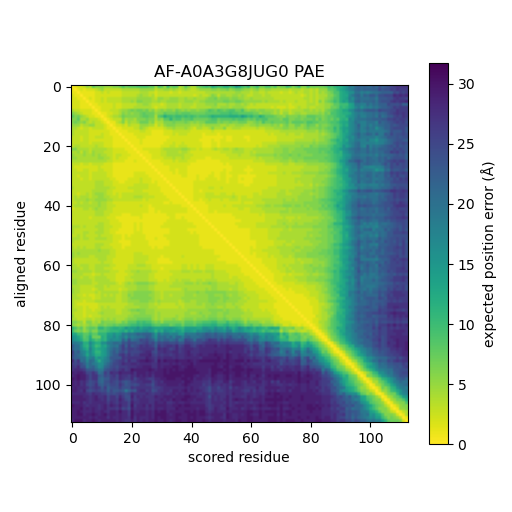78 96 SER A N 1
ATOM 758 C CA . SER A 1 96 ? 31.462 4.509 9.073 1.00 47.78 96 SER A CA 1
ATOM 759 C C . SER A 1 96 ? 30.506 4.614 10.274 1.00 47.78 96 SER A C 1
ATOM 761 O O . SER A 1 96 ? 30.981 4.650 11.408 1.00 47.78 96 SER A O 1
ATOM 763 N N . GLY A 1 97 ? 29.183 4.612 10.068 1.00 44.72 97 GLY A N 1
ATOM 764 C CA . GLY A 1 97 ? 28.187 4.703 11.145 1.00 44.72 97 GLY A CA 1
ATOM 765 C C . GLY A 1 97 ? 27.216 3.525 11.165 1.00 44.72 97 GLY A C 1
ATOM 766 O O . GLY A 1 97 ? 26.146 3.592 10.569 1.00 44.72 97 GLY A O 1
ATOM 767 N N . GLU A 1 98 ? 27.578 2.442 11.850 1.00 42.91 98 GLU A N 1
ATOM 768 C CA . GLU A 1 98 ? 26.634 1.391 12.239 1.00 42.91 98 GLU A CA 1
ATOM 769 C C . GLU A 1 98 ? 25.748 1.909 13.386 1.00 42.91 98 G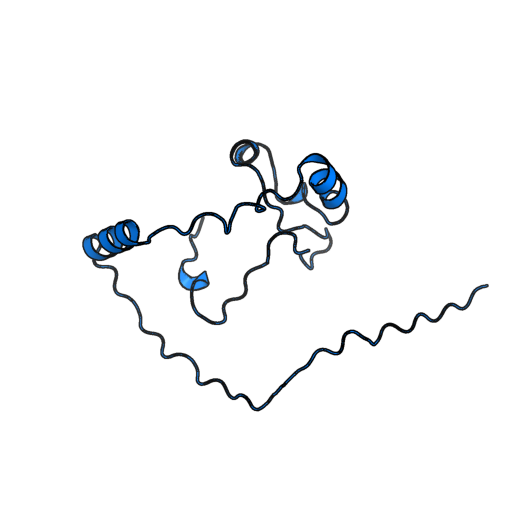LU A C 1
ATOM 771 O O . GLU A 1 98 ? 26.046 1.686 14.557 1.00 42.91 98 GLU A O 1
ATOM 776 N N . ASP A 1 99 ? 24.653 2.606 13.072 1.00 42.03 99 ASP A N 1
ATOM 777 C CA . ASP A 1 99 ? 23.578 2.845 14.044 1.00 42.03 99 ASP A CA 1
ATOM 778 C C . ASP A 1 99 ? 22.704 1.585 14.136 1.00 42.03 99 ASP A C 1
ATOM 780 O O . ASP A 1 99 ? 21.646 1.457 13.515 1.00 42.03 99 ASP A O 1
ATOM 784 N N . VAL A 1 100 ? 23.182 0.611 14.912 1.00 42.19 100 VAL A N 1
ATOM 785 C CA . VAL A 1 100 ? 22.351 -0.487 15.409 1.00 42.19 100 VAL A CA 1
ATOM 786 C C . VAL A 1 100 ? 21.393 0.106 16.438 1.00 42.19 100 VAL A C 1
ATOM 788 O O . VAL A 1 100 ? 21.783 0.439 17.556 1.00 42.19 100 VAL A O 1
ATOM 791 N N . VAL A 1 101 ? 20.125 0.248 16.061 1.00 44.69 101 VAL A N 1
ATOM 792 C CA . VAL A 1 101 ? 19.042 0.466 17.024 1.00 44.69 101 VAL A CA 1
ATOM 793 C C . VAL A 1 101 ? 18.872 -0.804 17.857 1.00 44.69 101 VAL A C 1
ATOM 795 O O . VAL A 1 101 ? 18.296 -1.792 17.405 1.00 44.69 101 VAL A O 1
ATOM 798 N N . ASP A 1 102 ? 19.422 -0.774 19.067 1.00 34.88 102 ASP A N 1
ATOM 799 C CA . ASP A 1 102 ? 19.217 -1.792 20.093 1.00 34.88 102 ASP A CA 1
ATOM 800 C C . ASP A 1 102 ? 17.754 -1.739 20.576 1.00 34.88 102 ASP A C 1
ATOM 802 O O . ASP A 1 102 ? 17.295 -0.736 21.131 1.00 34.88 102 ASP A O 1
ATOM 806 N N . LEU A 1 103 ? 17.000 -2.804 20.292 1.00 45.84 103 LEU A N 1
ATOM 807 C CA . LEU A 1 103 ? 15.582 -2.947 20.631 1.00 45.84 103 LEU A CA 1
ATOM 808 C C . LEU A 1 103 ? 15.352 -3.530 22.040 1.00 45.84 103 LEU A C 1
ATOM 810 O O . LEU A 1 103 ? 14.195 -3.727 22.410 1.00 45.84 103 LEU A O 1
ATOM 814 N N . ASP A 1 104 ? 16.394 -3.769 22.848 1.00 39.25 104 ASP A N 1
ATOM 815 C CA . ASP A 1 104 ? 16.256 -4.427 24.159 1.00 39.25 104 ASP A CA 1
ATOM 816 C C . ASP A 1 104 ? 16.053 -3.478 25.361 1.00 39.25 104 ASP A C 1
ATOM 818 O O . ASP A 1 104 ? 15.968 -3.921 26.507 1.00 39.25 104 ASP A O 1
ATOM 822 N N . ALA A 1 105 ? 15.875 -2.170 25.157 1.00 42.66 105 ALA A N 1
ATOM 823 C CA . ALA A 1 105 ? 15.617 -1.232 26.257 1.00 42.66 105 ALA A CA 1
ATOM 824 C C . ALA A 1 105 ? 14.114 -1.007 26.527 1.00 42.66 105 ALA A C 1
ATOM 826 O O . ALA A 1 105 ? 13.609 0.113 26.443 1.00 42.66 105 ALA A O 1
ATOM 827 N N . ALA A 1 106 ? 13.391 -2.066 26.894 1.00 40.12 106 ALA A N 1
ATOM 828 C CA . ALA A 1 106 ? 12.069 -1.954 27.514 1.00 40.12 106 ALA A CA 1
ATOM 829 C C . ALA A 1 106 ? 12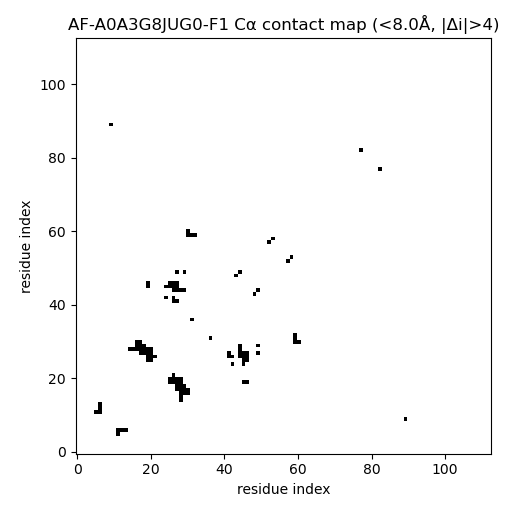.032 -2.736 28.835 1.00 40.12 106 ALA A C 1
ATOM 831 O O . ALA A 1 106 ? 11.334 -3.740 28.971 1.00 40.12 106 ALA A O 1
ATOM 832 N N . GLU A 1 107 ? 12.775 -2.263 29.840 1.00 37.69 107 GLU A N 1
ATOM 833 C CA . GLU A 1 107 ? 12.538 -2.689 31.219 1.00 37.69 107 GLU A CA 1
ATOM 834 C C . GLU A 1 107 ? 11.216 -2.087 31.720 1.00 37.69 107 GLU A C 1
ATOM 836 O O . GLU A 1 107 ? 11.087 -0.893 31.999 1.00 37.69 107 GLU A O 1
ATOM 841 N N . VAL A 1 108 ? 10.213 -2.958 31.824 1.00 45.44 108 VAL A N 1
ATOM 842 C CA . VAL A 1 108 ? 8.964 -2.731 32.551 1.00 45.44 108 VAL A CA 1
ATOM 843 C C . VAL A 1 108 ? 9.295 -2.490 34.022 1.00 45.44 108 VAL A C 1
ATOM 845 O O . VAL A 1 108 ? 9.733 -3.402 34.720 1.00 45.44 108 VAL A O 1
ATOM 848 N N . THR A 1 109 ? 9.029 -1.284 34.522 1.00 34.69 109 THR A N 1
ATOM 849 C CA . THR A 1 109 ? 8.909 -1.048 35.965 1.00 34.69 109 THR A CA 1
ATOM 850 C C . THR A 1 109 ? 7.441 -0.865 36.324 1.00 34.69 109 THR A C 1
ATOM 852 O O . THR A 1 109 ? 6.835 0.189 36.150 1.00 34.69 109 THR A O 1
ATOM 855 N N . ASP A 1 110 ? 6.871 -1.964 36.807 1.00 42.50 110 ASP A N 1
ATOM 856 C CA . ASP A 1 110 ? 5.654 -2.002 37.605 1.00 42.50 110 ASP A CA 1
ATOM 857 C C . ASP A 1 110 ? 5.950 -1.402 38.990 1.00 42.50 110 ASP A C 1
ATOM 859 O O . ASP A 1 110 ? 6.897 -1.799 39.671 1.00 42.50 110 ASP A O 1
ATOM 863 N N . THR A 1 111 ? 5.157 -0.429 39.432 1.00 35.53 111 THR A N 1
ATOM 864 C CA . THR A 1 111 ? 4.990 -0.158 40.865 1.00 35.53 111 THR A CA 1
ATOM 865 C C . THR A 1 111 ? 3.548 0.250 41.106 1.00 35.53 111 THR A C 1
ATOM 867 O O . THR A 1 111 ? 3.114 1.355 40.771 1.00 35.53 111 THR A O 1
ATOM 870 N N . GLY A 1 112 ? 2.816 -0.712 41.663 1.00 43.22 112 GLY A N 1
ATOM 871 C CA . GLY A 1 112 ? 1.427 -0.607 42.067 1.00 43.22 112 GLY A CA 1
ATOM 872 C C . GLY A 1 112 ? 1.172 0.390 43.196 1.00 43.22 112 GLY A C 1
ATOM 873 O O . GLY A 1 112 ? 2.076 0.946 43.825 1.00 43.22 112 GLY A O 1
ATOM 874 N N . ARG A 1 113 ? -0.122 0.593 43.430 1.00 36.22 113 ARG A N 1
ATOM 875 C CA . ARG A 1 113 ? -0.703 1.367 44.522 1.00 36.22 113 ARG A CA 1
ATOM 876 C C . ARG A 1 113 ? -1.330 0.431 45.544 1.00 36.22 113 ARG A C 1
ATOM 878 O O . ARG A 1 113 ? -1.905 -0.587 45.102 1.00 36.22 113 ARG A O 1
#

Nearest PDB structures (foldseek):
  6sa1-assembly1_A  TM=8.651E-01  e=2.799E-04  Mycolicibacterium smegmatis MC2 155

pLDDT: mean 82.56, std 21.67, range [34.69, 98.56]

InterPro domains:
  IPR014145 DNA ligase D, polymerase domain [PF21686] (1-61)
  IPR052171 Non-homologous end joining protein LigD [PTHR42705] (1-79)

Radius of gyration: 20.81 Å; Cα contacts (8 Å, |Δi|>4): 55; chains: 1; bounding box: 48×30×72 Å